Protein AF-A0A316Z050-F1 (afdb_monomer_lite)

pLDDT: mean 96.53, std 2.58, range [82.81, 98.44]

Organism: NCBI:txid58919

Sequence (119 aa):
ALGTLVEGVLSRVLREVEALEDISERESEILATVVKSFGPLEELFVDAASGQTAVALFVPSWFKCSYLSEILQGGLVDIDFLWSEAGALVDYEPEELSRLIRALFSDTPKRSKLLEKIA

InterPro domains:
  IPR046362 Zw10/DSL1, C-terminal [G3DSA:1.10.357.150] (1-119)
  IPR055148 ZW10, C-terminal helical domain [PF22766] (1-118)

Foldseek 3Di:
DLLVVLLVVLVVLLVVLLPAQAAELVNLQVSLVVLVVCVVVQVVQQDPPPRDGPSCVSHVSNQVSNVSSVLSNDDLVSVLCCVPVVVSNVVDQLVSSLSNLSRRDDDDPSSVVSNVVSD

Structure (mmCIF, N/CA/C/O backbone):
data_AF-A0A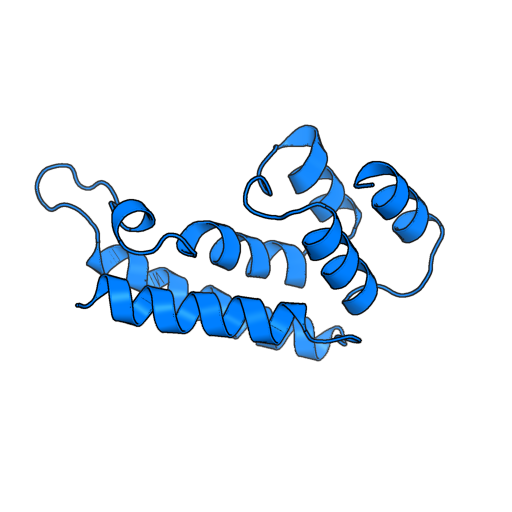316Z050-F1
#
_entry.id   AF-A0A316Z050-F1
#
loop_
_atom_site.group_PDB
_atom_site.id
_atom_site.type_symbol
_atom_site.label_atom_id
_atom_site.label_alt_id
_atom_site.label_comp_id
_atom_site.label_asym_id
_atom_site.label_entity_id
_atom_site.label_seq_id
_atom_site.pdbx_PDB_ins_code
_atom_site.Cartn_x
_atom_site.Cartn_y
_atom_site.Cartn_z
_atom_site.occupancy
_atom_site.B_iso_or_equiv
_atom_site.auth_seq_id
_atom_site.auth_comp_id
_atom_site.auth_asym_id
_atom_site.auth_atom_id
_atom_site.pdbx_PDB_model_num
ATOM 1 N N . ALA A 1 1 ? 6.535 -4.118 -22.357 1.00 86.75 1 ALA A N 1
ATOM 2 C CA . ALA A 1 1 ? 6.460 -5.539 -21.952 1.00 86.75 1 ALA A CA 1
ATOM 3 C C . ALA A 1 1 ? 6.755 -5.703 -20.463 1.00 86.75 1 ALA A C 1
ATOM 5 O O . ALA A 1 1 ? 5.848 -6.093 -19.747 1.00 86.75 1 ALA A O 1
ATOM 6 N N . LEU A 1 2 ? 7.958 -5.354 -19.980 1.00 94.50 2 LEU A N 1
ATOM 7 C CA . LEU A 1 2 ? 8.302 -5.466 -18.553 1.00 94.50 2 LEU A CA 1
ATOM 8 C C . LEU A 1 2 ? 7.399 -4.612 -17.646 1.00 94.50 2 LEU A C 1
ATOM 10 O O . LEU A 1 2 ? 6.780 -5.161 -16.746 1.00 94.50 2 LEU A O 1
ATOM 14 N N . GLY A 1 3 ? 7.249 -3.313 -17.937 1.00 96.56 3 GLY A N 1
ATOM 15 C CA . GLY A 1 3 ? 6.338 -2.433 -17.187 1.00 96.56 3 GLY A CA 1
ATOM 16 C C . GLY A 1 3 ? 4.912 -2.976 -17.107 1.00 96.56 3 GLY A C 1
ATOM 17 O O . GLY A 1 3 ? 4.353 -3.095 -16.030 1.00 96.56 3 GLY A O 1
ATOM 18 N N . THR A 1 4 ? 4.375 -3.452 -18.232 1.00 97.50 4 THR A N 1
ATOM 19 C CA . THR A 1 4 ? 3.055 -4.098 -18.300 1.00 97.50 4 THR A CA 1
ATOM 20 C C . THR A 1 4 ? 2.939 -5.334 -17.403 1.00 97.50 4 THR A C 1
ATOM 22 O O . THR A 1 4 ? 1.891 -5.554 -16.806 1.00 97.50 4 THR A O 1
ATOM 25 N N . LEU A 1 5 ? 3.991 -6.155 -17.311 1.00 97.62 5 LEU A N 1
ATOM 26 C CA . LEU A 1 5 ? 4.003 -7.323 -16.430 1.00 97.62 5 LEU A CA 1
ATOM 27 C C . LEU A 1 5 ? 3.988 -6.900 -14.957 1.00 97.62 5 LEU A C 1
ATOM 29 O O . LEU A 1 5 ? 3.180 -7.419 -14.191 1.00 97.62 5 LEU A O 1
ATOM 33 N N . VAL A 1 6 ? 4.851 -5.954 -14.578 1.00 97.81 6 VAL A N 1
ATOM 34 C CA . VAL A 1 6 ? 4.917 -5.438 -13.201 1.00 97.81 6 VAL A CA 1
ATOM 35 C C . VAL A 1 6 ? 3.590 -4.784 -12.818 1.00 97.81 6 VAL A C 1
ATOM 37 O O . VAL A 1 6 ? 3.032 -5.113 -11.778 1.00 97.81 6 VAL A O 1
ATOM 40 N N . GLU A 1 7 ? 3.018 -3.963 -13.697 1.00 98.12 7 GLU A N 1
ATOM 41 C CA . GLU A 1 7 ? 1.689 -3.368 -13.523 1.00 98.12 7 GLU A CA 1
ATOM 42 C C . GLU A 1 7 ? 0.597 -4.427 -13.328 1.00 98.12 7 GLU A C 1
ATOM 44 O O . GLU A 1 7 ? -0.242 -4.318 -12.434 1.00 98.12 7 GLU A O 1
ATOM 49 N N . GLY A 1 8 ? 0.620 -5.498 -14.124 1.00 98.38 8 GLY A N 1
ATOM 50 C CA . GLY A 1 8 ? -0.318 -6.608 -13.975 1.00 98.38 8 GLY A CA 1
ATOM 51 C C . GLY A 1 8 ? -0.236 -7.274 -12.598 1.00 98.38 8 GLY A C 1
ATOM 52 O O . GLY A 1 8 ? -1.270 -7.593 -12.012 1.00 98.38 8 GLY A O 1
ATOM 53 N N . VAL A 1 9 ? 0.977 -7.448 -12.065 1.00 97.75 9 VAL A N 1
ATOM 54 C CA . VAL A 1 9 ? 1.203 -8.018 -10.729 1.00 97.75 9 VAL A CA 1
ATOM 55 C C . VAL A 1 9 ? 0.751 -7.052 -9.636 1.00 97.75 9 VAL A C 1
ATOM 57 O O . VAL A 1 9 ? -0.063 -7.442 -8.802 1.00 97.75 9 VAL A O 1
ATOM 60 N N . LEU A 1 10 ? 1.225 -5.802 -9.643 1.00 98.19 10 LEU A N 1
ATOM 61 C CA . LEU A 1 10 ? 0.922 -4.842 -8.576 1.00 98.19 10 LEU A CA 1
ATOM 62 C C . LEU A 1 10 ? -0.564 -4.494 -8.530 1.00 98.19 10 LEU A C 1
ATOM 64 O O . LEU A 1 10 ? -1.163 -4.532 -7.458 1.00 98.19 10 LEU A O 1
ATOM 68 N N . SER A 1 11 ? -1.189 -4.255 -9.685 1.00 97.88 11 SER A N 1
ATOM 69 C CA . SER A 1 11 ? -2.629 -3.989 -9.739 1.00 97.88 11 SER A CA 1
ATOM 70 C C . SER A 1 11 ? -3.451 -5.191 -9.271 1.00 97.88 11 SER A C 1
ATOM 72 O O . SER A 1 11 ? -4.514 -5.016 -8.680 1.00 97.88 11 SER A O 1
ATOM 74 N N . ARG A 1 12 ? -2.987 -6.429 -9.509 1.00 97.94 12 ARG A N 1
ATOM 75 C CA . ARG A 1 12 ? -3.645 -7.628 -8.974 1.00 97.94 12 ARG A CA 1
ATOM 76 C C . ARG A 1 12 ? -3.492 -7.702 -7.461 1.00 97.94 12 ARG A C 1
ATOM 78 O O . ARG A 1 12 ? -4.493 -7.929 -6.802 1.00 97.94 12 ARG A O 1
ATOM 85 N N . VAL A 1 13 ? -2.292 -7.489 -6.924 1.00 97.44 13 VAL A N 1
ATOM 86 C CA . VAL A 1 13 ? -2.055 -7.487 -5.472 1.00 97.44 13 VAL A CA 1
ATOM 87 C C . VAL A 1 13 ? -2.936 -6.451 -4.777 1.00 97.44 13 VAL A C 1
ATOM 89 O O . VAL A 1 13 ? -3.650 -6.820 -3.852 1.00 97.44 13 VAL A O 1
ATOM 92 N N . LEU A 1 14 ? -2.957 -5.205 -5.266 1.00 97.88 14 LEU A N 1
ATOM 93 C CA . LEU A 1 14 ? -3.823 -4.141 -4.743 1.00 97.88 14 LEU A CA 1
ATOM 94 C C . LEU A 1 14 ? -5.288 -4.590 -4.694 1.00 97.88 14 LEU A C 1
ATOM 96 O O . LEU A 1 14 ? -5.884 -4.603 -3.623 1.00 97.88 14 LEU A O 1
ATOM 100 N N . ARG A 1 15 ? -5.834 -5.055 -5.828 1.00 97.25 15 ARG A N 1
ATOM 101 C CA . ARG A 1 15 ? -7.234 -5.504 -5.911 1.00 97.25 15 ARG A CA 1
ATOM 102 C C . ARG A 1 15 ? -7.562 -6.636 -4.943 1.00 97.25 15 ARG A C 1
ATOM 104 O O . ARG A 1 15 ? -8.644 -6.637 -4.371 1.00 97.25 15 ARG A O 1
ATOM 111 N N . GLU A 1 16 ? -6.676 -7.621 -4.800 1.00 97.88 16 GLU A N 1
ATOM 112 C CA . GLU A 1 16 ? -6.934 -8.755 -3.907 1.00 97.88 16 GLU A CA 1
ATOM 113 C C . GLU A 1 16 ? -6.855 -8.346 -2.433 1.00 97.88 16 GLU A C 1
ATOM 115 O O . GLU A 1 16 ? -7.662 -8.822 -1.646 1.00 97.88 16 GLU A O 1
ATOM 120 N N . VAL A 1 17 ? -5.933 -7.450 -2.060 1.00 97.44 17 VAL A N 1
ATOM 121 C CA . VAL A 1 17 ? -5.817 -6.956 -0.677 1.00 97.44 17 VAL A CA 1
ATOM 122 C C . VAL A 1 17 ? -6.987 -6.041 -0.316 1.00 97.44 17 VAL A C 1
ATOM 124 O O . VAL A 1 17 ? -7.586 -6.209 0.740 1.00 97.44 17 VAL A O 1
ATOM 127 N N . GLU A 1 18 ? -7.368 -5.120 -1.203 1.00 95.94 18 GLU A N 1
ATOM 128 C CA . GLU A 1 18 ? -8.515 -4.219 -1.007 1.00 95.94 18 GLU A CA 1
ATOM 129 C C . GLU A 1 18 ? -9.867 -4.951 -0.952 1.00 95.94 18 GLU A C 1
ATOM 131 O O . GLU A 1 18 ? -10.852 -4.390 -0.467 1.00 95.94 18 GLU A O 1
ATOM 136 N N . ALA A 1 19 ? -9.929 -6.187 -1.458 1.00 96.31 19 ALA A N 1
ATOM 137 C CA . ALA A 1 19 ? -11.117 -7.035 -1.410 1.00 96.31 19 ALA A CA 1
ATOM 138 C C . ALA A 1 19 ? -11.252 -7.835 -0.101 1.00 96.31 19 ALA A C 1
ATOM 140 O O . ALA A 1 19 ? -12.291 -8.462 0.110 1.00 96.31 19 ALA A O 1
ATOM 141 N N . LEU A 1 20 ? -10.233 -7.843 0.766 1.00 97.38 20 LEU A N 1
ATOM 142 C CA . LEU A 1 20 ? -10.307 -8.508 2.067 1.00 97.38 20 LEU A CA 1
ATOM 143 C C . LEU A 1 20 ? -11.186 -7.691 3.023 1.00 97.38 20 LEU A C 1
ATOM 145 O O . LEU A 1 20 ? -10.972 -6.497 3.214 1.00 97.38 20 LEU A O 1
ATOM 149 N N . GLU A 1 21 ? -12.178 -8.341 3.631 1.00 96.00 21 GLU A N 1
ATOM 150 C CA . GLU A 1 21 ? -13.103 -7.692 4.574 1.00 96.00 21 GLU A CA 1
ATOM 151 C C . GLU A 1 21 ? -12.548 -7.610 6.003 1.00 96.00 21 GLU A C 1
ATOM 153 O O . GLU A 1 21 ? -12.952 -6.732 6.763 1.00 96.00 21 GLU A O 1
ATOM 158 N N . ASP A 1 22 ? -11.636 -8.518 6.356 1.00 97.56 22 ASP A N 1
ATOM 159 C CA . ASP A 1 22 ? -10.985 -8.618 7.662 1.00 97.56 22 ASP A CA 1
ATOM 160 C C . ASP A 1 22 ? -9.531 -9.055 7.450 1.00 97.56 22 ASP A C 1
ATOM 162 O O . ASP A 1 22 ? -9.266 -10.012 6.717 1.00 97.56 22 ASP A O 1
ATOM 166 N N . ILE A 1 23 ? -8.594 -8.319 8.042 1.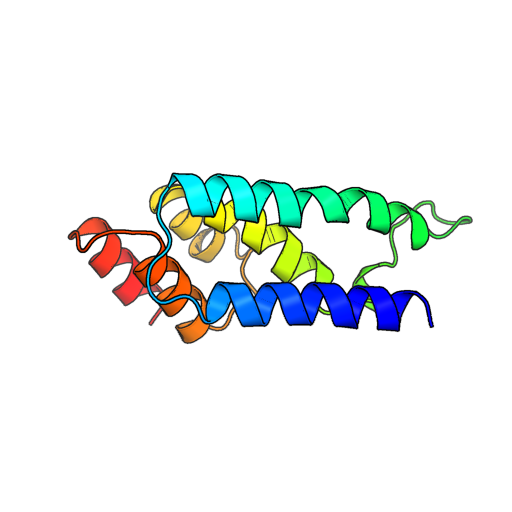00 98.25 23 ILE A N 1
ATOM 167 C CA . ILE A 1 23 ? -7.154 -8.556 7.949 1.00 98.25 23 ILE A CA 1
ATOM 168 C C . ILE A 1 23 ? -6.606 -8.534 9.372 1.00 98.25 23 ILE A C 1
ATOM 170 O O . ILE A 1 23 ? -6.505 -7.481 10.004 1.00 98.25 23 ILE A O 1
ATOM 174 N N . SER A 1 24 ? -6.206 -9.699 9.879 1.00 98.12 24 SER A N 1
ATOM 175 C CA . SER A 1 24 ? -5.546 -9.776 11.182 1.00 98.12 24 SER A CA 1
ATOM 176 C C . SER A 1 24 ? -4.175 -9.092 11.159 1.00 98.12 24 SER A C 1
ATOM 178 O O . SER A 1 24 ? -3.530 -8.986 10.117 1.00 98.12 24 SER A O 1
ATOM 180 N N . GLU A 1 25 ? -3.666 -8.699 12.329 1.00 97.44 25 GLU A N 1
ATOM 181 C CA . GLU A 1 25 ? -2.333 -8.087 12.472 1.00 97.44 25 GLU A CA 1
ATOM 182 C C . GLU A 1 25 ? -1.236 -8.924 11.790 1.00 97.44 25 GLU A C 1
ATOM 184 O O . GLU A 1 25 ? -0.454 -8.415 10.989 1.00 97.44 25 GLU A O 1
ATOM 189 N N . ARG A 1 26 ? -1.253 -10.246 12.011 1.00 97.88 26 ARG A N 1
ATOM 190 C CA . ARG A 1 26 ? -0.315 -11.184 11.380 1.00 97.88 26 ARG A CA 1
ATOM 191 C C . ARG A 1 26 ? -0.441 -11.204 9.854 1.00 97.88 26 ARG A C 1
ATOM 193 O O . ARG A 1 26 ? 0.569 -11.302 9.161 1.00 97.88 26 ARG A O 1
ATOM 200 N N . GLU A 1 27 ? -1.660 -11.193 9.318 1.00 98.19 27 GLU A N 1
ATOM 201 C CA . GLU A 1 27 ? -1.867 -11.147 7.865 1.00 98.19 27 GLU A CA 1
ATOM 202 C C . GLU A 1 27 ? -1.361 -9.828 7.294 1.00 98.19 27 GLU A C 1
ATOM 204 O O . GLU A 1 27 ? -0.671 -9.841 6.276 1.00 98.19 27 GLU A O 1
ATOM 209 N N . SER A 1 28 ? -1.610 -8.718 7.988 1.00 98.31 28 SER A N 1
ATOM 210 C CA . SER A 1 28 ? -1.134 -7.398 7.591 1.00 98.31 28 SER A CA 1
ATOM 211 C C . SER A 1 28 ? 0.394 -7.333 7.504 1.00 98.31 28 SER A C 1
ATOM 213 O O . SER A 1 28 ? 0.946 -6.870 6.504 1.00 98.31 28 SER A O 1
ATOM 215 N N . GLU A 1 29 ? 1.103 -7.889 8.492 1.00 98.06 29 GLU A N 1
ATOM 216 C CA . GLU A 1 29 ? 2.570 -7.989 8.48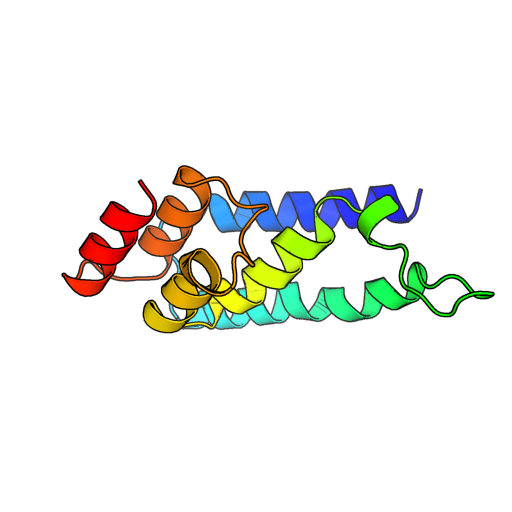5 1.00 98.06 29 GLU A CA 1
ATOM 217 C C . GLU A 1 29 ? 3.103 -8.793 7.288 1.00 98.06 29 GLU A C 1
ATOM 219 O O . GLU A 1 29 ? 4.078 -8.399 6.632 1.00 98.06 29 GLU A O 1
ATOM 224 N N . ILE A 1 30 ? 2.463 -9.927 6.984 1.00 98.06 30 ILE A N 1
ATOM 225 C CA . ILE A 1 30 ? 2.845 -10.791 5.861 1.00 98.06 30 ILE A CA 1
ATOM 226 C C . ILE A 1 30 ? 2.571 -10.084 4.531 1.00 98.06 30 ILE A C 1
ATOM 228 O O . ILE A 1 30 ? 3.450 -10.052 3.669 1.00 98.06 30 ILE A O 1
ATOM 232 N N . LEU A 1 31 ? 1.386 -9.490 4.365 1.00 98.25 31 LEU A N 1
ATOM 233 C CA . LEU A 1 31 ? 1.015 -8.743 3.163 1.00 98.25 31 LEU A CA 1
ATOM 234 C C . LEU A 1 31 ? 1.971 -7.573 2.931 1.00 98.25 31 LEU A C 1
ATOM 236 O O . LEU A 1 31 ? 2.476 -7.408 1.821 1.00 98.25 31 LEU A O 1
ATOM 240 N N . ALA A 1 32 ? 2.310 -6.821 3.977 1.00 97.81 32 ALA A N 1
ATOM 241 C CA . ALA A 1 32 ? 3.274 -5.734 3.880 1.00 97.81 32 ALA A CA 1
ATOM 242 C C . ALA A 1 32 ? 4.660 -6.235 3.459 1.00 97.81 32 ALA A C 1
ATOM 244 O O . ALA A 1 32 ? 5.317 -5.608 2.631 1.00 97.81 32 ALA A O 1
ATOM 245 N N . THR A 1 33 ? 5.090 -7.392 3.972 1.00 97.69 33 THR A N 1
ATOM 246 C CA . THR A 1 33 ? 6.355 -8.028 3.568 1.00 97.69 33 THR A CA 1
ATOM 247 C C . THR A 1 33 ? 6.345 -8.402 2.084 1.00 97.69 33 THR A C 1
ATOM 249 O O . THR A 1 33 ? 7.322 -8.150 1.377 1.00 97.69 33 THR A O 1
ATOM 252 N N . VAL A 1 34 ? 5.235 -8.960 1.589 1.00 96.81 34 VAL A N 1
ATOM 253 C CA . VAL A 1 34 ? 5.063 -9.277 0.163 1.00 96.81 34 VAL A CA 1
ATOM 254 C C . VAL A 1 34 ? 5.120 -8.006 -0.681 1.00 96.81 34 VAL A C 1
ATOM 256 O O . VAL A 1 34 ? 5.886 -7.959 -1.640 1.00 96.81 34 VAL A O 1
ATOM 259 N N . VAL A 1 35 ? 4.382 -6.960 -0.308 1.00 97.12 35 VAL A N 1
ATOM 260 C CA . VAL A 1 35 ? 4.371 -5.685 -1.040 1.00 97.12 35 VAL A CA 1
ATOM 261 C C . VAL A 1 35 ? 5.766 -5.048 -1.068 1.00 97.12 35 VAL A C 1
ATOM 263 O O . VAL A 1 35 ? 6.257 -4.686 -2.137 1.00 97.12 35 VAL A O 1
ATOM 266 N N . LYS A 1 36 ? 6.464 -4.993 0.075 1.00 96.62 36 LYS A N 1
ATOM 267 C CA . LYS A 1 36 ? 7.830 -4.442 0.169 1.00 96.62 36 LYS A CA 1
ATOM 268 C C . LYS A 1 36 ? 8.843 -5.224 -0.664 1.00 96.62 36 LYS A C 1
ATOM 270 O O . LYS A 1 36 ? 9.804 -4.637 -1.159 1.00 96.62 36 LYS A O 1
ATOM 275 N N . SER A 1 37 ? 8.619 -6.522 -0.883 1.00 96.88 37 SER A N 1
ATOM 276 C CA . SER A 1 37 ? 9.497 -7.344 -1.725 1.00 96.88 37 SER A CA 1
ATOM 277 C C . SER A 1 37 ? 9.521 -6.915 -3.198 1.00 96.88 37 SER A C 1
ATOM 279 O O . SER A 1 37 ? 10.465 -7.258 -3.908 1.00 96.88 37 SER A O 1
ATOM 281 N N . PHE A 1 38 ? 8.537 -6.129 -3.655 1.00 96.19 38 PHE A N 1
ATOM 282 C CA . PHE A 1 38 ? 8.526 -5.573 -5.008 1.00 96.19 38 PHE A CA 1
ATOM 283 C C . PHE A 1 38 ? 9.419 -4.342 -5.170 1.00 96.19 38 PHE A C 1
ATOM 285 O O . PHE A 1 38 ? 9.787 -4.042 -6.300 1.00 96.19 38 PHE A O 1
ATOM 292 N N . GLY A 1 39 ? 9.813 -3.664 -4.085 1.00 95.75 39 GLY A N 1
ATOM 293 C CA . GLY A 1 39 ? 10.614 -2.431 -4.131 1.00 95.75 39 GLY A CA 1
ATOM 294 C C . GLY A 1 39 ? 11.850 -2.498 -5.044 1.00 95.75 39 GLY A C 1
ATOM 295 O O . GLY A 1 39 ? 12.009 -1.621 -5.889 1.00 95.75 39 GLY A O 1
ATOM 296 N N . PRO A 1 40 ? 12.678 -3.563 -4.995 1.00 96.50 40 PRO A N 1
ATOM 297 C CA . PRO A 1 40 ? 13.838 -3.707 -5.880 1.00 96.50 40 PRO A CA 1
ATOM 298 C C . PRO A 1 40 ? 13.526 -3.720 -7.385 1.00 96.50 40 PRO A C 1
ATOM 300 O O . PRO A 1 40 ? 14.438 -3.556 -8.191 1.00 96.50 40 PRO A O 1
ATOM 303 N N . LEU A 1 41 ? 12.266 -3.922 -7.795 1.00 95.88 41 LEU A N 1
ATOM 304 C CA . LEU A 1 41 ? 11.871 -3.833 -9.205 1.00 95.88 41 LEU A CA 1
ATOM 305 C C . LEU A 1 41 ? 11.984 -2.406 -9.756 1.00 95.88 41 LEU A C 1
ATOM 307 O O . LEU A 1 41 ? 12.061 -2.255 -10.972 1.00 95.88 41 LEU A O 1
ATOM 311 N N . GLU A 1 42 ? 12.030 -1.382 -8.899 1.00 95.94 42 GLU A N 1
ATOM 312 C CA . GLU A 1 42 ? 12.230 0.014 -9.301 1.00 95.94 42 GLU A CA 1
ATOM 313 C C . GLU A 1 42 ? 13.518 0.213 -10.105 1.00 95.94 42 GLU A C 1
ATOM 315 O O . GLU A 1 42 ? 13.527 0.920 -11.112 1.00 95.94 42 GLU A O 1
ATOM 320 N N . GLU A 1 43 ? 14.581 -0.493 -9.713 1.00 95.19 43 GLU A N 1
ATOM 321 C CA . GLU A 1 43 ? 15.905 -0.438 -10.341 1.00 95.19 43 GLU A CA 1
ATOM 322 C C . GLU A 1 43 ? 15.873 -0.843 -11.823 1.00 95.19 43 GLU A C 1
ATOM 324 O O . GLU A 1 43 ? 16.727 -0.443 -12.612 1.00 95.19 43 GLU A O 1
ATOM 329 N N . LEU A 1 44 ? 14.856 -1.604 -12.240 1.00 94.62 44 LEU A N 1
ATOM 330 C CA . LEU A 1 44 ? 14.659 -1.995 -13.638 1.00 94.62 44 LEU A CA 1
ATOM 331 C C . LEU A 1 44 ? 14.193 -0.830 -14.526 1.00 94.62 44 LEU A C 1
ATOM 333 O O . LEU A 1 44 ? 14.189 -0.962 -15.751 1.00 94.62 44 LEU A O 1
ATOM 337 N N . PHE A 1 45 ? 13.776 0.283 -13.921 1.00 95.38 45 PHE A N 1
ATOM 338 C CA . PHE A 1 45 ? 13.223 1.459 -14.591 1.00 95.38 45 PHE A CA 1
ATOM 339 C C . PHE A 1 45 ? 14.057 2.723 -14.358 1.00 95.38 45 PHE A C 1
ATOM 341 O O . PHE A 1 45 ? 13.601 3.819 -14.688 1.00 95.38 45 PHE A O 1
ATOM 348 N N . VAL A 1 46 ? 15.262 2.595 -13.799 1.00 94.94 46 VAL A N 1
ATOM 349 C CA . VAL A 1 46 ? 16.190 3.717 -13.642 1.00 94.94 46 VAL A CA 1
ATOM 350 C C . VAL A 1 46 ? 16.787 4.077 -14.998 1.00 94.94 46 VAL A C 1
ATOM 352 O O . VAL A 1 46 ? 17.366 3.240 -15.694 1.00 94.94 46 VAL A O 1
ATOM 355 N N . ASP A 1 47 ? 16.644 5.340 -15.386 1.00 89.12 47 ASP A N 1
ATOM 356 C CA . ASP A 1 47 ? 17.255 5.856 -16.602 1.00 89.12 47 ASP A CA 1
ATOM 357 C C . ASP A 1 47 ? 18.773 5.994 -16.419 1.00 89.12 47 ASP A C 1
ATOM 359 O O . ASP A 1 47 ? 19.258 6.656 -15.503 1.00 89.12 47 ASP A O 1
ATOM 363 N N . ALA A 1 48 ? 19.543 5.380 -17.318 1.00 86.44 48 ALA A N 1
ATOM 364 C CA . ALA A 1 48 ? 20.998 5.307 -17.197 1.00 86.44 48 ALA A CA 1
ATOM 365 C C . ALA A 1 48 ? 21.708 6.665 -17.353 1.00 86.44 48 ALA A C 1
ATOM 367 O O . ALA A 1 48 ? 22.854 6.800 -16.928 1.00 86.44 48 ALA A O 1
ATOM 368 N N . ALA A 1 49 ? 21.067 7.659 -17.979 1.00 88.12 49 ALA A N 1
ATOM 369 C CA . ALA A 1 49 ? 21.666 8.971 -18.210 1.00 88.12 49 ALA A CA 1
ATOM 370 C C . ALA A 1 49 ? 21.411 9.945 -17.049 1.00 88.12 49 ALA A C 1
ATOM 372 O O . ALA A 1 49 ? 22.298 10.715 -16.684 1.00 88.12 49 ALA A O 1
ATOM 373 N N . SER A 1 50 ? 20.208 9.917 -16.477 1.00 90.88 50 SER A N 1
ATOM 374 C CA . SER A 1 50 ? 19.776 10.803 -15.389 1.00 90.88 50 SER A CA 1
ATOM 375 C C . SER A 1 50 ? 19.917 10.183 -13.999 1.00 90.88 50 SER A C 1
ATOM 377 O O . SER A 1 50 ? 19.958 10.918 -13.013 1.00 90.88 50 SER A O 1
ATOM 379 N N . GLY A 1 51 ? 19.978 8.851 -13.899 1.00 90.44 51 GLY A N 1
ATOM 380 C CA . GLY A 1 51 ? 19.947 8.119 -12.632 1.00 90.44 51 GLY A CA 1
ATOM 381 C C . GLY A 1 51 ? 18.600 8.205 -11.906 1.00 90.44 51 GLY A C 1
ATOM 382 O O . GLY A 1 51 ? 18.513 7.821 -10.744 1.00 90.44 51 GLY A O 1
ATOM 383 N N . GLN A 1 52 ? 17.559 8.732 -12.558 1.00 91.69 52 GLN A N 1
ATOM 384 C CA . GLN A 1 52 ? 16.226 8.867 -11.980 1.00 91.69 52 GLN A CA 1
ATOM 385 C C . GLN A 1 52 ? 15.347 7.677 -12.360 1.00 91.69 52 GLN A C 1
ATOM 387 O O . GLN A 1 52 ? 15.399 7.167 -13.480 1.00 91.69 52 GLN A O 1
ATOM 392 N N . THR A 1 53 ? 14.512 7.251 -11.416 1.00 92.88 53 THR A N 1
ATOM 393 C CA . THR A 1 53 ? 13.483 6.239 -11.652 1.00 92.88 53 THR A CA 1
ATOM 394 C C . THR A 1 53 ? 12.389 6.783 -12.570 1.00 92.88 53 THR A C 1
ATOM 396 O O . THR A 1 53 ? 11.818 7.848 -12.334 1.00 92.88 53 THR A O 1
ATOM 399 N N . ALA A 1 54 ? 12.080 6.032 -13.623 1.00 94.12 54 ALA A N 1
ATOM 400 C CA . ALA A 1 54 ? 10.947 6.274 -14.507 1.00 94.12 54 ALA A CA 1
ATOM 401 C C . ALA A 1 54 ? 9.813 5.260 -14.273 1.00 94.12 54 ALA A C 1
ATOM 403 O O . ALA A 1 54 ? 8.908 5.158 -15.101 1.00 94.12 54 ALA A O 1
ATOM 404 N N . VAL A 1 55 ? 9.847 4.498 -13.168 1.00 96.06 55 VAL A N 1
ATOM 405 C CA . VAL A 1 55 ? 8.919 3.380 -12.908 1.00 96.06 55 VAL A CA 1
ATOM 406 C C . VAL A 1 55 ? 7.453 3.789 -13.031 1.00 96.06 55 VAL A C 1
ATOM 408 O O . VAL A 1 55 ? 6.676 3.089 -13.674 1.00 96.06 55 VAL A O 1
ATOM 411 N N . ALA A 1 56 ? 7.099 4.977 -12.536 1.00 93.44 56 ALA A N 1
ATOM 412 C CA . ALA A 1 56 ? 5.740 5.508 -12.580 1.00 93.44 56 ALA A CA 1
ATOM 413 C C . ALA A 1 56 ? 5.212 5.742 -14.007 1.00 93.44 56 ALA A C 1
ATOM 415 O O . ALA A 1 56 ? 4.005 5.705 -14.230 1.00 93.44 56 ALA A O 1
ATOM 416 N N . LEU A 1 57 ? 6.096 5.933 -14.997 1.00 94.38 57 LEU A N 1
ATOM 417 C CA . LEU A 1 57 ? 5.700 6.052 -16.407 1.00 94.38 57 LEU A CA 1
ATOM 418 C C . LEU A 1 57 ? 5.276 4.707 -17.009 1.00 94.38 57 LEU A C 1
ATOM 420 O O . LEU A 1 57 ? 4.556 4.672 -18.007 1.00 94.38 57 LEU A O 1
ATOM 424 N N . PHE A 1 58 ? 5.745 3.600 -16.434 1.00 96.12 58 PHE A N 1
ATOM 425 C CA . PHE A 1 58 ? 5.540 2.251 -16.961 1.00 96.12 58 PHE A CA 1
ATOM 426 C C . PHE A 1 58 ? 4.627 1.387 -16.089 1.00 96.12 58 PHE A C 1
ATOM 428 O O . PHE A 1 58 ? 4.077 0.403 -16.589 1.00 96.12 58 PHE A O 1
ATOM 435 N N . VAL A 1 59 ? 4.495 1.740 -14.810 1.00 97.94 59 VAL A N 1
ATOM 436 C CA . VAL A 1 59 ? 3.765 1.009 -13.774 1.00 97.94 59 VAL A CA 1
ATOM 437 C C . VAL A 1 59 ? 2.901 2.006 -12.985 1.00 97.94 59 VAL A C 1
ATOM 439 O O . VAL A 1 59 ? 3.318 2.475 -11.925 1.00 97.94 59 VAL A O 1
ATOM 442 N N . PRO A 1 60 ? 1.716 2.382 -13.499 1.00 96.88 60 PRO A N 1
ATOM 443 C CA . PRO A 1 60 ? 0.823 3.334 -12.833 1.00 96.88 60 PRO A CA 1
ATOM 444 C C . PRO A 1 60 ? 0.462 2.963 -11.388 1.00 96.88 60 PRO A C 1
ATOM 446 O O . PRO A 1 60 ? 0.309 3.844 -10.551 1.00 96.88 60 PRO A O 1
ATOM 449 N N . SER A 1 61 ? 0.378 1.669 -11.068 1.00 97.56 61 SER A N 1
ATOM 450 C CA . SER A 1 61 ? 0.047 1.182 -9.722 1.00 97.56 61 SER A CA 1
ATOM 451 C C . SER A 1 61 ? 1.213 1.258 -8.724 1.00 97.56 61 SER A C 1
ATOM 453 O O . SER A 1 61 ? 1.056 0.833 -7.578 1.00 97.56 61 SER A O 1
ATOM 455 N N . TRP A 1 62 ? 2.394 1.742 -9.134 1.00 97.44 62 TRP A N 1
ATOM 456 C CA . TRP A 1 62 ? 3.619 1.673 -8.329 1.00 97.44 62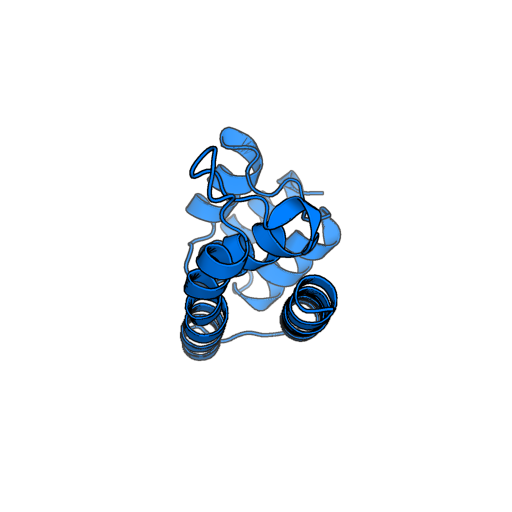 TRP A CA 1
ATOM 457 C C . TRP A 1 62 ? 3.481 2.367 -6.972 1.00 97.44 62 TRP A C 1
ATOM 459 O O . TRP A 1 62 ? 3.623 1.718 -5.938 1.00 97.44 62 TRP A O 1
ATOM 469 N N . PHE A 1 63 ? 3.165 3.665 -6.957 1.00 96.00 63 PHE A N 1
ATOM 470 C CA . PHE A 1 63 ? 3.102 4.435 -5.711 1.00 96.00 63 PHE A CA 1
ATOM 471 C C . PHE A 1 63 ? 1.946 3.999 -4.816 1.00 96.00 63 PHE A C 1
ATOM 473 O O . PHE A 1 63 ? 2.156 3.803 -3.618 1.00 96.00 63 PHE A O 1
ATOM 480 N N . LYS A 1 64 ? 0.769 3.735 -5.394 1.00 97.44 64 LYS A N 1
ATOM 481 C CA . LYS A 1 64 ? -0.368 3.163 -4.663 1.00 97.44 64 LYS A CA 1
ATOM 482 C C . LYS A 1 64 ? 0.016 1.873 -3.931 1.00 97.44 64 LYS A C 1
ATOM 484 O O . LYS A 1 64 ? -0.261 1.738 -2.739 1.00 97.44 64 LYS A O 1
ATOM 489 N N . CYS A 1 65 ? 0.716 0.957 -4.607 1.00 97.00 65 CYS A N 1
ATOM 490 C CA . CYS A 1 65 ? 1.196 -0.287 -4.005 1.00 97.00 65 CYS A CA 1
ATOM 491 C C . CYS A 1 65 ? 2.286 -0.036 -2.949 1.00 97.00 65 CYS A C 1
ATOM 493 O O . CYS A 1 65 ? 2.233 -0.618 -1.872 1.00 97.00 65 CYS A O 1
ATOM 495 N N . SER A 1 66 ? 3.226 0.884 -3.178 1.00 95.38 66 SER A N 1
ATOM 496 C CA . SER A 1 66 ? 4.229 1.257 -2.167 1.00 95.38 66 SER A CA 1
ATOM 497 C C . SER A 1 66 ? 3.579 1.755 -0.869 1.00 95.38 66 SER A C 1
ATOM 499 O O . SER A 1 66 ? 3.925 1.276 0.215 1.00 95.38 66 SER A O 1
ATOM 501 N N . TYR A 1 67 ? 2.571 2.628 -0.970 1.00 97.75 67 TYR A N 1
ATOM 502 C CA . TYR A 1 67 ? 1.816 3.110 0.190 1.00 97.75 67 TYR A CA 1
ATOM 503 C C . TYR A 1 67 ? 0.896 2.061 0.813 1.00 97.75 67 TYR A C 1
ATOM 505 O O . TYR A 1 67 ? 0.620 2.161 2.007 1.00 97.75 67 TYR A O 1
ATOM 513 N N . LEU A 1 68 ? 0.485 1.018 0.078 1.00 98.31 68 LEU A N 1
ATOM 514 C CA . LEU A 1 68 ? -0.231 -0.113 0.678 1.00 98.31 68 LEU A CA 1
ATOM 515 C C . LEU A 1 68 ? 0.596 -0.724 1.815 1.00 98.31 68 LEU A C 1
ATOM 517 O O . LEU A 1 68 ? 0.055 -1.023 2.874 1.00 98.31 68 LEU A O 1
ATOM 521 N N . SER A 1 69 ? 1.913 -0.865 1.636 1.00 95.69 69 SER A N 1
ATOM 522 C CA . SER A 1 69 ? 2.772 -1.427 2.685 1.00 95.69 69 SER A CA 1
ATOM 523 C C . SER A 1 69 ? 2.865 -0.553 3.937 1.00 95.69 69 SER A C 1
ATOM 525 O O . SER A 1 69 ? 2.920 -1.085 5.045 1.00 95.69 69 SER A O 1
ATOM 527 N N . GLU A 1 70 ? 2.827 0.770 3.771 1.00 97.19 70 GLU A N 1
ATOM 528 C CA . GLU A 1 70 ? 2.812 1.730 4.876 1.00 97.19 70 GLU A CA 1
ATOM 529 C C . GLU A 1 70 ? 1.450 1.740 5.586 1.00 97.19 70 GLU A C 1
ATOM 531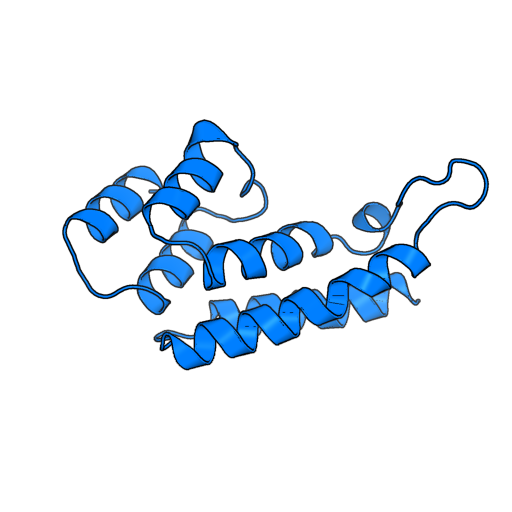 O O . GLU A 1 70 ? 1.402 1.797 6.809 1.00 97.19 70 GLU A O 1
ATOM 536 N N . ILE A 1 71 ? 0.341 1.586 4.851 1.00 98.31 71 ILE A N 1
ATOM 537 C CA . ILE A 1 71 ? -1.009 1.452 5.428 1.00 98.31 71 ILE A CA 1
ATOM 538 C C . ILE A 1 71 ? -1.145 0.150 6.227 1.00 98.31 71 ILE A C 1
ATOM 540 O O . ILE A 1 71 ? -1.682 0.165 7.330 1.00 98.31 71 ILE A O 1
ATOM 544 N N . LEU A 1 72 ? -0.646 -0.970 5.695 1.00 98.31 72 LEU A N 1
ATOM 545 C CA . LEU A 1 72 ? -0.707 -2.281 6.353 1.00 98.31 72 LEU A CA 1
ATOM 546 C C . LEU A 1 72 ? 0.087 -2.313 7.675 1.00 98.31 72 LEU A C 1
ATOM 548 O O . LEU A 1 72 ? -0.258 -3.063 8.587 1.00 98.31 72 LEU A O 1
ATOM 552 N N . GLN A 1 73 ? 1.155 -1.520 7.800 1.00 96.50 73 GLN A N 1
ATOM 553 C CA . GLN A 1 73 ? 2.007 -1.500 9.000 1.00 96.50 73 GLN A CA 1
ATOM 554 C C . GLN A 1 73 ? 1.773 -0.292 9.914 1.00 96.50 73 GLN A C 1
ATOM 556 O O . GLN A 1 73 ? 2.210 -0.306 11.065 1.00 96.50 73 GLN A O 1
ATOM 561 N N . GLY A 1 74 ? 1.121 0.754 9.412 1.00 96.44 74 GLY A N 1
ATOM 562 C CA . GLY A 1 74 ? 0.869 1.992 10.138 1.00 96.44 74 GLY A CA 1
ATOM 563 C C . GLY A 1 74 ? -0.325 1.895 11.081 1.00 96.44 74 GLY A C 1
ATOM 564 O O . GLY A 1 74 ? -1.267 1.138 10.858 1.00 96.44 74 GLY A O 1
ATOM 565 N N . GLY A 1 75 ? -0.320 2.703 12.141 1.00 97.56 75 GLY A N 1
ATOM 566 C CA . GLY A 1 75 ? -1.506 2.887 12.974 1.00 97.56 75 GLY A CA 1
ATOM 567 C C . GLY A 1 75 ? -2.494 3.885 12.361 1.00 97.56 75 GLY A C 1
ATOM 568 O O . GLY A 1 75 ? -2.158 4.651 11.461 1.00 97.56 75 GLY A O 1
ATOM 569 N N . LEU A 1 76 ? -3.705 3.980 12.927 1.00 98.31 76 LEU A N 1
ATOM 570 C CA . LEU A 1 76 ? -4.708 4.984 12.518 1.00 98.31 76 LEU A CA 1
ATOM 571 C C . LEU A 1 76 ? -4.171 6.430 12.528 1.00 98.31 76 LEU A C 1
ATOM 573 O O . LEU A 1 76 ? -4.636 7.253 11.751 1.00 98.31 76 LEU A O 1
ATOM 577 N N . VAL A 1 77 ? -3.218 6.750 13.413 1.00 98.19 77 VAL A N 1
ATOM 578 C CA . VAL A 1 77 ? -2.592 8.084 13.478 1.00 98.19 77 VAL A CA 1
ATOM 579 C C . VAL A 1 77 ? -1.680 8.322 12.275 1.00 98.19 77 VAL A C 1
ATOM 581 O O . VAL A 1 77 ? -1.739 9.391 11.676 1.00 98.19 77 VAL A O 1
ATOM 584 N N . ASP A 1 78 ? -0.880 7.325 11.900 1.00 98.12 78 ASP A N 1
ATOM 585 C CA . ASP A 1 78 ? 0.029 7.423 10.757 1.00 98.12 78 ASP A CA 1
ATOM 586 C C . ASP A 1 78 ? -0.766 7.504 9.452 1.00 98.12 78 ASP A C 1
ATOM 588 O O . ASP A 1 78 ? -0.470 8.330 8.593 1.00 98.12 78 ASP A O 1
ATOM 592 N N . ILE A 1 79 ? -1.840 6.715 9.336 1.00 98.31 79 ILE A N 1
ATOM 593 C CA . ILE A 1 79 ? -2.753 6.766 8.187 1.00 98.31 79 ILE A CA 1
ATOM 594 C C . ILE A 1 79 ? -3.444 8.137 8.097 1.00 98.31 79 ILE A C 1
ATOM 596 O O . ILE A 1 79 ? -3.528 8.698 7.006 1.00 98.31 79 ILE A O 1
ATOM 600 N N . ASP A 1 80 ? -3.894 8.715 9.219 1.00 98.19 80 ASP A N 1
ATOM 601 C CA . ASP A 1 80 ? -4.483 10.064 9.236 1.00 98.19 80 ASP A CA 1
ATOM 602 C C . ASP A 1 80 ? -3.489 1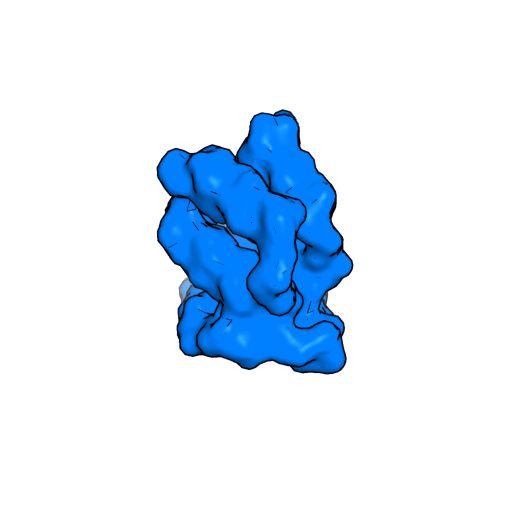1.134 8.759 1.00 98.19 80 ASP A C 1
ATOM 604 O O . ASP A 1 80 ? -3.844 12.006 7.959 1.00 98.19 80 ASP A O 1
ATOM 608 N N . PHE A 1 81 ? -2.233 11.044 9.208 1.00 98.06 81 PHE A N 1
ATOM 609 C CA . PHE A 1 81 ? -1.156 11.931 8.770 1.00 98.06 81 PHE A CA 1
ATOM 610 C C . PHE A 1 81 ? -0.883 11.785 7.267 1.00 98.06 81 PHE A C 1
ATOM 612 O O . PHE A 1 81 ? -0.844 12.790 6.551 1.00 98.06 81 PHE A O 1
ATOM 619 N N . LEU A 1 82 ? -0.747 10.547 6.774 1.00 98.06 82 LEU A N 1
ATOM 620 C CA . LEU A 1 82 ? -0.507 10.253 5.358 1.00 98.06 82 LEU A CA 1
ATOM 621 C C . LEU A 1 82 ? -1.636 10.777 4.461 1.00 98.06 82 LEU A C 1
ATOM 623 O O . LEU A 1 82 ? -1.358 11.334 3.398 1.00 98.06 82 LEU A O 1
ATOM 627 N N . TRP A 1 83 ? -2.891 10.638 4.896 1.00 97.56 83 TRP A N 1
ATOM 628 C CA . TRP A 1 83 ? -4.063 11.160 4.190 1.00 97.56 83 TRP A CA 1
ATOM 629 C C . TRP A 1 83 ? -4.114 12.692 4.209 1.00 97.56 83 TRP A C 1
ATOM 631 O O . TRP A 1 83 ? -4.238 13.331 3.168 1.00 97.56 83 TRP A O 1
ATOM 641 N N . SER A 1 84 ? -4.014 13.292 5.395 1.00 96.06 84 SER A N 1
ATOM 642 C CA . SER A 1 84 ? -4.471 14.670 5.608 1.00 96.06 84 SER A CA 1
ATOM 643 C C . SER A 1 84 ? -3.366 15.711 5.565 1.00 96.06 84 SER A C 1
ATOM 645 O O . SER A 1 84 ? -3.579 16.819 5.083 1.00 96.06 84 SER A O 1
ATOM 647 N N . GLU A 1 85 ? -2.214 15.390 6.149 1.00 96.44 85 GLU A N 1
ATOM 648 C CA . GLU A 1 85 ? -1.116 16.343 6.317 1.00 96.44 85 GLU A CA 1
ATOM 649 C C . GLU A 1 85 ? -0.083 16.172 5.210 1.00 96.44 85 GLU A C 1
ATOM 651 O O . GLU A 1 85 ? 0.334 17.150 4.593 1.00 96.44 85 GLU A O 1
ATOM 656 N N . ALA A 1 86 ? 0.300 14.926 4.924 1.00 97.12 86 ALA A N 1
ATOM 657 C CA . ALA A 1 86 ? 1.274 14.621 3.884 1.00 97.12 86 ALA A CA 1
ATOM 658 C C . ALA A 1 86 ? 0.667 14.618 2.472 1.00 97.12 86 ALA A C 1
ATOM 660 O O . ALA A 1 86 ? 1.407 14.783 1.505 1.00 97.12 86 ALA A O 1
ATOM 661 N N . GLY A 1 87 ? -0.649 14.395 2.338 1.00 95.56 87 GLY A N 1
ATOM 662 C CA . GLY A 1 87 ? -1.309 14.224 1.036 1.00 95.56 87 GLY A CA 1
ATOM 663 C C . GLY A 1 87 ? -0.722 13.067 0.216 1.00 95.56 87 GLY A C 1
ATOM 664 O O . GLY A 1 87 ? -0.736 13.097 -1.011 1.00 95.56 87 GLY A O 1
ATOM 665 N N . ALA A 1 88 ? -0.150 12.073 0.896 1.00 96.81 88 ALA A N 1
ATOM 666 C CA . ALA A 1 88 ? 0.644 11.004 0.304 1.00 96.81 88 ALA A CA 1
ATOM 667 C C . ALA A 1 88 ? -0.222 9.899 -0.322 1.00 96.81 88 ALA A C 1
ATOM 669 O O . ALA A 1 88 ? 0.224 9.186 -1.214 1.00 96.81 88 ALA A O 1
ATOM 670 N N . LEU A 1 89 ? -1.474 9.773 0.123 1.00 97.12 89 LEU A N 1
ATOM 671 C CA . LEU A 1 89 ? -2.419 8.747 -0.332 1.00 97.12 89 LEU A CA 1
ATOM 672 C C . LEU A 1 89 ? -3.279 9.210 -1.520 1.00 97.12 89 LEU A C 1
ATOM 674 O O . LEU A 1 89 ? -4.416 8.777 -1.657 1.00 97.12 89 LEU A O 1
ATOM 678 N N . VAL A 1 90 ? -2.747 10.088 -2.375 1.00 95.81 90 VAL A N 1
ATOM 679 C CA . VAL A 1 90 ? -3.486 10.712 -3.492 1.00 95.81 90 VAL A CA 1
ATOM 680 C C . VAL A 1 90 ? -4.036 9.709 -4.516 1.00 95.81 90 VAL A C 1
ATOM 682 O O . VAL A 1 90 ? -5.027 9.999 -5.176 1.00 95.81 90 VAL A O 1
ATOM 685 N N . ASP A 1 91 ? -3.425 8.526 -4.629 1.00 96.19 91 ASP A N 1
ATOM 686 C CA . ASP A 1 91 ? -3.861 7.462 -5.544 1.00 96.19 91 ASP A CA 1
ATOM 687 C C . ASP A 1 91 ? -5.003 6.588 -4.977 1.00 96.19 91 ASP A C 1
ATOM 689 O O . ASP A 1 91 ? -5.488 5.681 -5.665 1.00 96.19 91 ASP A O 1
ATOM 693 N N . TYR A 1 92 ? -5.409 6.803 -3.721 1.00 97.50 92 TYR A N 1
ATOM 694 C CA . TYR A 1 92 ? -6.520 6.093 -3.086 1.00 97.50 92 TYR A CA 1
ATOM 695 C C . TYR A 1 92 ? -7.791 6.933 -3.116 1.00 97.50 92 TYR A C 1
ATOM 697 O O . TYR A 1 92 ? -7.825 8.048 -2.595 1.00 97.50 92 TYR A O 1
ATOM 705 N N . GLU A 1 93 ? -8.866 6.350 -3.640 1.00 96.50 93 GLU A N 1
ATOM 706 C CA . GLU A 1 93 ? -10.195 6.932 -3.489 1.00 96.50 93 GLU A CA 1
ATOM 707 C C . GLU A 1 93 ? -10.654 6.822 -2.022 1.00 96.50 93 GLU A C 1
ATOM 709 O O . GLU A 1 93 ? -10.341 5.827 -1.346 1.00 96.50 93 GLU A O 1
ATOM 714 N N . PRO A 1 94 ? -11.441 7.791 -1.514 1.00 97.25 94 PRO A N 1
ATOM 715 C CA . PRO A 1 94 ? -11.978 7.769 -0.154 1.00 97.25 94 PRO A CA 1
ATOM 716 C C . PRO A 1 94 ? -12.600 6.430 0.255 1.00 97.25 94 PRO A C 1
ATOM 718 O O . PRO A 1 94 ? -12.350 5.923 1.355 1.00 97.25 94 PRO A O 1
ATOM 721 N N . GLU A 1 95 ? -13.389 5.814 -0.628 1.00 96.38 95 GLU A N 1
ATOM 722 C CA . GLU A 1 95 ? -14.046 4.539 -0.356 1.00 96.38 95 GLU A CA 1
ATOM 723 C C . GLU A 1 95 ? -13.067 3.364 -0.295 1.00 96.38 95 GLU A C 1
ATOM 725 O O . GLU A 1 95 ? -13.291 2.438 0.486 1.00 96.38 95 GLU A O 1
ATOM 730 N N . GLU A 1 96 ? -12.001 3.372 -1.097 1.00 96.50 96 GLU A N 1
ATOM 731 C CA . GLU A 1 96 ? -10.966 2.329 -1.086 1.00 96.50 96 GLU A CA 1
ATOM 732 C C . GLU A 1 96 ? -10.196 2.360 0.232 1.00 96.50 96 GLU A C 1
ATOM 734 O O . GLU A 1 96 ? -10.127 1.349 0.937 1.00 96.50 96 GLU A O 1
ATOM 739 N N . LEU A 1 97 ? -9.713 3.544 0.619 1.00 97.94 97 LEU A N 1
ATOM 740 C CA . LEU A 1 97 ? -9.004 3.730 1.882 1.00 97.94 97 LEU A CA 1
ATOM 741 C C . LEU A 1 97 ? -9.907 3.395 3.074 1.00 97.94 97 LEU A C 1
ATOM 743 O O . LEU A 1 97 ? -9.502 2.705 4.010 1.00 97.94 97 LEU A O 1
ATOM 747 N N . SER A 1 98 ? -11.171 3.815 3.018 1.00 97.88 98 SER A N 1
ATOM 748 C CA . SER A 1 98 ? -12.147 3.516 4.063 1.00 97.88 98 SER A CA 1
ATOM 749 C C . SER A 1 98 ? -12.464 2.020 4.182 1.00 97.88 98 SER A C 1
ATOM 751 O O . SER A 1 98 ? -12.812 1.561 5.272 1.00 97.88 98 SER A O 1
ATOM 753 N N . ARG A 1 99 ? -12.396 1.240 3.093 1.00 97.31 99 ARG A N 1
ATOM 754 C CA . ARG A 1 99 ? -12.531 -0.228 3.150 1.00 97.31 99 ARG A CA 1
ATOM 755 C C . ARG A 1 99 ? -11.311 -0.863 3.808 1.00 97.31 99 ARG A C 1
ATOM 757 O O . ARG A 1 99 ? -11.491 -1.621 4.755 1.00 97.31 99 ARG A O 1
ATOM 764 N N . LEU A 1 100 ? -10.102 -0.475 3.400 1.00 98.06 100 LEU A N 1
ATOM 765 C CA . LEU A 1 100 ? -8.858 -0.967 4.007 1.00 98.06 100 LEU A CA 1
ATOM 766 C C . LEU A 1 100 ? -8.792 -0.674 5.513 1.00 98.06 100 LEU A C 1
ATOM 768 O O . LEU A 1 100 ? -8.490 -1.564 6.302 1.00 98.06 100 LEU A O 1
ATOM 772 N N . ILE A 1 101 ? -9.156 0.538 5.944 1.00 98.38 101 ILE A N 1
ATOM 773 C CA . ILE A 1 101 ? -9.192 0.898 7.374 1.00 98.38 101 ILE A CA 1
ATOM 774 C C . ILE A 1 101 ? -10.191 0.029 8.151 1.00 98.38 101 ILE A C 1
ATOM 776 O O . ILE A 1 101 ? -9.941 -0.322 9.304 1.00 98.38 101 ILE A O 1
ATOM 780 N N . ARG A 1 102 ? -11.337 -0.320 7.553 1.00 98.31 102 ARG A N 1
ATOM 781 C CA . ARG A 1 102 ? -12.310 -1.214 8.199 1.00 98.31 102 ARG A CA 1
ATOM 782 C C . ARG A 1 102 ? -11.799 -2.648 8.293 1.00 98.31 102 ARG A C 1
ATOM 784 O O . ARG A 1 102 ? -12.075 -3.276 9.308 1.00 98.31 102 ARG A O 1
ATOM 791 N N . ALA A 1 103 ? -11.062 -3.111 7.286 1.00 98.44 103 ALA A N 1
ATOM 792 C CA . ALA A 1 103 ? -10.465 -4.441 7.267 1.00 98.44 103 ALA A CA 1
ATOM 793 C C . ALA A 1 103 ? -9.309 -4.584 8.271 1.00 98.44 103 ALA A C 1
ATOM 795 O O . ALA A 1 103 ? -9.143 -5.641 8.862 1.00 98.44 103 ALA A O 1
ATOM 796 N N . LEU A 1 104 ? -8.530 -3.519 8.494 1.00 98.44 104 LEU A N 1
ATOM 797 C CA . LEU A 1 104 ? -7.341 -3.543 9.357 1.00 98.44 104 LEU A CA 1
ATOM 798 C C . LEU A 1 104 ? -7.618 -3.263 10.839 1.00 98.44 104 LEU A C 1
ATOM 800 O O . LEU A 1 104 ? -6.842 -3.667 11.704 1.00 98.44 104 LEU A O 1
ATOM 804 N N . PHE A 1 105 ? -8.683 -2.521 11.156 1.00 98.31 105 PHE A N 1
ATOM 805 C CA . PHE A 1 105 ? -8.908 -2.023 12.512 1.00 98.31 105 PHE A CA 1
ATOM 806 C C . PHE A 1 105 ? -10.311 -2.330 13.025 1.00 98.31 105 PHE A C 1
ATOM 808 O O . PHE A 1 105 ? -11.322 -2.002 12.396 1.00 98.31 105 PHE A O 1
ATOM 815 N N . SER A 1 106 ? -10.371 -2.832 14.259 1.00 97.06 106 SER A N 1
ATOM 816 C CA . SER A 1 106 ? -11.608 -2.996 15.024 1.00 97.06 106 SER A CA 1
ATOM 817 C C . SER A 1 106 ? -12.391 -1.690 15.174 1.00 97.06 106 SER A C 1
ATOM 819 O O . SER A 1 106 ? -11.837 -0.584 15.139 1.00 97.06 106 SER A O 1
ATOM 821 N N . ASP A 1 107 ? -13.698 -1.817 15.411 1.00 97.62 107 ASP A N 1
ATOM 822 C CA . ASP A 1 107 ? -14.564 -0.661 15.624 1.00 97.62 107 ASP A CA 1
ATOM 823 C C . ASP A 1 107 ? -14.220 0.089 16.907 1.00 97.62 107 ASP A C 1
ATOM 825 O O . ASP A 1 107 ? -14.359 -0.420 18.019 1.00 97.62 107 ASP A O 1
ATOM 829 N N . THR A 1 108 ? -13.730 1.315 16.740 1.00 98.06 108 THR A N 1
ATOM 830 C CA . THR A 1 108 ? -13.318 2.189 17.834 1.00 98.06 108 THR A CA 1
ATOM 831 C C . THR A 1 108 ? -13.662 3.637 17.495 1.00 98.06 108 THR A C 1
ATOM 833 O O . THR A 1 108 ? -13.642 4.011 16.321 1.00 98.06 108 THR A O 1
ATOM 836 N N . PRO A 1 109 ? -13.864 4.511 18.501 1.00 98.12 109 PRO A N 1
ATOM 837 C CA . PRO A 1 109 ? -14.113 5.933 18.255 1.00 98.12 109 PRO A CA 1
ATOM 838 C C . PRO A 1 109 ? -13.017 6.617 17.425 1.00 98.12 109 PRO A C 1
ATOM 840 O O . PRO A 1 109 ? -13.302 7.525 16.650 1.00 98.12 109 PRO A O 1
ATOM 843 N N . LYS A 1 110 ? -11.758 6.170 17.564 1.00 97.62 110 LYS A N 1
ATOM 844 C CA . LYS A 1 110 ? -10.634 6.673 16.762 1.00 97.62 110 LYS A CA 1
ATOM 845 C C . LYS A 1 110 ? -10.796 6.314 15.284 1.00 97.62 110 LYS A C 1
ATOM 847 O O . LYS A 1 110 ? -10.614 7.184 14.440 1.00 97.62 110 LYS A O 1
ATOM 852 N N . ARG A 1 111 ? -11.169 5.063 14.986 1.00 98.19 111 ARG A N 1
ATOM 853 C CA . ARG A 1 111 ? -11.427 4.600 13.616 1.00 98.19 111 ARG A CA 1
ATOM 854 C C . ARG A 1 111 ? -12.594 5.364 12.997 1.00 98.19 111 ARG A C 1
ATOM 856 O O . ARG A 1 111 ? -12.449 5.884 11.899 1.00 98.19 111 ARG A O 1
ATOM 863 N N . SER A 1 112 ? -13.716 5.481 13.707 1.00 98.19 112 SER A N 1
ATOM 864 C CA . SER A 1 112 ? -14.906 6.179 13.199 1.00 98.19 112 SER A CA 1
ATOM 865 C C . SER A 1 112 ? -14.615 7.640 12.869 1.00 98.19 112 SER A C 1
ATOM 867 O O . SER A 1 112 ? -14.969 8.097 11.791 1.00 98.19 112 SER A O 1
ATOM 869 N N . LYS A 1 113 ? -13.873 8.340 13.736 1.00 98.00 113 LYS A N 1
ATOM 870 C CA . LYS A 1 113 ? -13.457 9.726 13.488 1.00 98.00 113 LYS A CA 1
ATOM 871 C C . LYS A 1 113 ? -12.576 9.872 12.241 1.00 98.00 113 LYS A C 1
ATOM 873 O O . LYS A 1 113 ? -12.713 10.853 11.519 1.00 98.00 113 LYS A O 1
ATOM 878 N N . LEU A 1 114 ? -11.663 8.928 11.999 1.00 98.25 114 LEU A N 1
ATOM 879 C CA . LEU A 1 114 ? -10.845 8.940 10.784 1.00 98.25 114 LEU A CA 1
ATOM 880 C C . LEU A 1 114 ? -11.701 8.674 9.538 1.00 98.25 114 LEU A C 1
ATOM 882 O O . LEU A 1 114 ? -11.584 9.393 8.554 1.00 98.25 114 LEU A O 1
ATOM 886 N N . LEU A 1 115 ? -12.609 7.698 9.596 1.00 98.25 115 LEU A N 1
ATOM 887 C CA . LEU A 1 115 ? -13.519 7.395 8.488 1.00 98.25 115 LEU A CA 1
ATOM 888 C C . LEU A 1 115 ? -14.440 8.578 8.146 1.00 98.25 115 LEU A C 1
ATOM 890 O O . LEU A 1 115 ? -14.660 8.846 6.973 1.00 98.25 115 LEU A O 1
ATOM 894 N N . GLU A 1 116 ? -14.937 9.313 9.144 1.00 97.69 116 GLU A N 1
ATOM 895 C CA . GLU A 1 116 ? -15.720 10.545 8.939 1.00 97.69 116 GLU A CA 1
ATOM 896 C C . GLU A 1 116 ? -14.920 11.661 8.257 1.00 97.69 116 GLU A C 1
ATOM 898 O O . GLU A 1 116 ? -15.500 12.499 7.579 1.00 97.69 116 GLU A O 1
ATOM 903 N N . LYS A 1 117 ? -13.597 11.689 8.447 1.00 96.56 117 LYS A N 1
ATOM 904 C CA . LYS A 1 117 ? -12.700 12.681 7.837 1.00 96.56 117 LYS A CA 1
ATOM 905 C C . LYS A 1 117 ? -12.343 12.341 6.389 1.00 96.56 117 LYS A C 1
ATOM 907 O O . LYS A 1 117 ? -12.017 13.241 5.622 1.00 96.56 117 LYS A O 1
ATOM 912 N N . ILE A 1 118 ? -12.328 11.053 6.057 1.00 95.81 118 ILE A N 1
ATOM 913 C CA . ILE A 1 118 ? -12.038 10.561 4.705 1.00 95.81 118 ILE A CA 1
ATOM 914 C C . ILE A 1 118 ? -13.271 10.700 3.799 1.00 95.81 118 ILE A C 1
ATOM 916 O O . ILE A 1 118 ? -13.096 10.885 2.600 1.00 95.81 118 ILE A O 1
ATOM 920 N N . ALA A 1 119 ? -14.479 10.609 4.371 1.00 82.81 119 ALA A N 1
ATOM 921 C CA . ALA A 1 119 ? -15.767 10.659 3.672 1.00 82.81 119 ALA A CA 1
ATOM 922 C C . ALA A 1 119 ? -16.074 11.983 2.946 1.00 82.81 119 ALA A C 1
ATOM 924 O O . ALA A 1 119 ? -15.604 13.055 3.389 1.00 82.81 119 ALA A O 1
#

Radius of gyration: 15.15 Å; chains: 1; bounding box: 37×28×40 Å

Secondary structure (DSSP, 8-state):
-HHHHHHHHHHHHHHHHHT-S---HHHHHHHHHHHHTTGGGGGGGB-TTT--B-HHHH-TTHHHHHHHHHHHHS-HHHHHHHHHTS-TTTTS-HHHHHHHHHHHS-S-HHHHHHHHHH-